Protein AF-A0A0C2F1U6-F1 (afdb_monomer_lite)

Radius of gyration: 22.83 Å; chains: 1; bounding box: 70×54×64 Å

Structure (mmCIF, N/CA/C/O backbone):
data_AF-A0A0C2F1U6-F1
#
_entry.id   AF-A0A0C2F1U6-F1
#
loop_
_atom_site.group_PDB
_atom_site.id
_atom_site.type_symbol
_atom_site.label_atom_id
_atom_site.label_alt_id
_atom_site.label_comp_id
_atom_site.label_asym_id
_atom_site.label_entity_id
_atom_site.label_seq_id
_atom_site.pdbx_PDB_ins_code
_atom_site.Cartn_x
_atom_site.Cartn_y
_atom_site.Cartn_z
_atom_site.occupancy
_atom_site.B_iso_or_equiv
_atom_site.auth_seq_id
_atom_site.auth_comp_id
_atom_site.auth_asym_id
_atom_site.auth_atom_id
_atom_site.pdbx_PDB_model_num
ATOM 1 N N . MET A 1 1 ? -47.630 37.486 29.895 1.00 48.75 1 MET A N 1
ATOM 2 C CA . MET A 1 1 ? -46.832 36.506 30.667 1.00 48.75 1 MET A CA 1
ATOM 3 C C . MET A 1 1 ? -46.155 35.551 29.695 1.00 48.75 1 MET A C 1
ATOM 5 O O . MET A 1 1 ? -46.768 35.226 28.690 1.00 48.75 1 MET A O 1
ATOM 9 N N . ALA A 1 2 ? -44.932 35.132 30.038 1.00 50.00 2 ALA A N 1
ATOM 10 C CA . ALA A 1 2 ? -44.036 34.197 29.340 1.00 50.00 2 ALA A CA 1
ATOM 11 C C . ALA A 1 2 ? -43.189 34.755 28.171 1.00 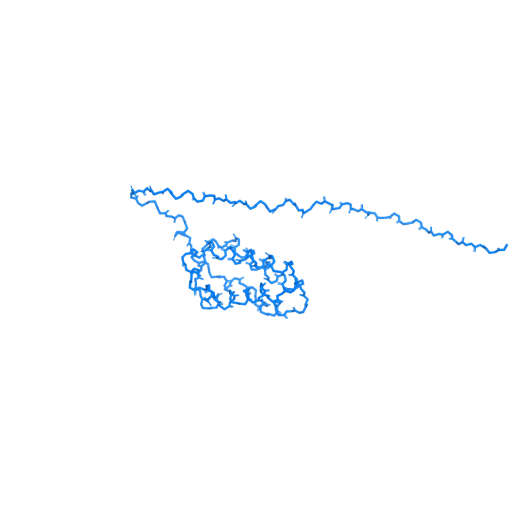50.00 2 ALA A C 1
ATOM 13 O O . ALA A 1 2 ? -43.452 34.549 26.992 1.00 50.00 2 ALA A O 1
ATOM 14 N N . THR A 1 3 ? -42.111 35.428 28.574 1.00 53.78 3 THR A N 1
ATOM 15 C CA . THR A 1 3 ? -40.861 35.717 27.858 1.00 53.78 3 THR A CA 1
ATOM 16 C C . THR A 1 3 ? -40.215 34.445 27.281 1.00 53.78 3 THR A C 1
ATOM 18 O O . THR A 1 3 ? -40.117 33.441 27.986 1.00 53.78 3 THR A O 1
ATOM 21 N N . ARG A 1 4 ? -39.690 34.493 26.046 1.00 51.38 4 ARG A N 1
ATOM 22 C CA . ARG A 1 4 ? -38.762 33.483 25.494 1.00 51.38 4 ARG A CA 1
ATOM 23 C C . ARG A 1 4 ? -37.480 34.182 25.001 1.00 51.38 4 ARG A C 1
ATOM 25 O O . ARG A 1 4 ? -37.595 35.246 24.400 1.00 51.38 4 ARG A O 1
ATOM 32 N N . PRO A 1 5 ? -36.278 33.650 25.299 1.00 56.12 5 PRO A N 1
ATOM 33 C CA . PRO A 1 5 ? -35.049 34.437 25.353 1.00 56.12 5 PRO A CA 1
ATOM 34 C C . PRO A 1 5 ? -34.322 34.557 24.007 1.00 56.12 5 PRO A C 1
ATOM 36 O O . PRO A 1 5 ? -34.365 33.655 23.169 1.00 56.12 5 PRO A O 1
ATOM 39 N N . GLN A 1 6 ? -33.602 35.673 23.869 1.00 53.59 6 GLN A N 1
ATOM 40 C CA . GLN A 1 6 ? -32.628 35.982 22.823 1.00 53.59 6 GLN A CA 1
ATOM 41 C C . GLN A 1 6 ? -31.527 34.906 22.802 1.00 53.59 6 GLN A C 1
ATOM 43 O O . GLN A 1 6 ? -30.802 34.747 23.786 1.00 53.59 6 GLN A O 1
ATOM 48 N N . ARG A 1 7 ? -31.386 34.156 21.701 1.00 48.75 7 ARG A N 1
ATOM 49 C CA . ARG A 1 7 ? -30.180 33.351 21.454 1.00 48.75 7 ARG A CA 1
ATOM 50 C C . ARG A 1 7 ? -29.175 34.195 20.682 1.00 48.75 7 ARG A C 1
ATOM 52 O O . ARG A 1 7 ? -29.508 34.791 19.664 1.00 48.75 7 ARG A O 1
ATOM 59 N N . ALA A 1 8 ? -27.981 34.257 21.256 1.00 50.12 8 ALA A N 1
ATOM 60 C CA . ALA A 1 8 ? -26.834 35.022 20.818 1.00 50.12 8 ALA A CA 1
ATOM 61 C C . ALA A 1 8 ? -26.365 34.642 19.410 1.00 50.12 8 ALA A C 1
ATOM 63 O O . ALA A 1 8 ? -26.374 33.474 19.024 1.00 50.12 8 ALA A O 1
ATOM 64 N N . ASN A 1 9 ? -25.912 35.672 18.705 1.00 47.72 9 ASN A N 1
ATOM 65 C CA . ASN A 1 9 ? -25.086 35.593 17.518 1.00 47.72 9 ASN A CA 1
ATOM 66 C C . ASN A 1 9 ? -23.708 35.016 17.887 1.00 47.72 9 ASN A C 1
ATOM 68 O O . ASN A 1 9 ? -23.039 35.551 18.772 1.00 47.72 9 ASN A O 1
ATOM 72 N N . CYS A 1 10 ? -23.280 33.962 17.199 1.00 51.41 10 CYS A N 1
ATOM 73 C CA . CYS A 1 10 ? -21.867 33.650 17.028 1.00 51.41 10 CYS A CA 1
ATOM 74 C C . CYS A 1 10 ? -21.612 33.389 15.542 1.00 51.41 10 CYS A C 1
ATOM 76 O O . CYS A 1 10 ? -21.731 32.272 15.045 1.00 51.41 10 CYS A O 1
ATOM 78 N N . ASP A 1 11 ? -21.271 34.471 14.844 1.00 48.38 11 ASP A N 1
ATOM 79 C CA . ASP A 1 11 ? -20.401 34.427 13.680 1.00 48.38 11 ASP A CA 1
ATOM 80 C C . ASP A 1 11 ? -19.180 33.559 14.001 1.00 48.38 11 ASP A C 1
ATOM 82 O O . ASP A 1 11 ? -18.437 33.851 14.938 1.00 48.38 11 ASP A O 1
ATOM 86 N N . ASN A 1 12 ? -18.983 32.489 13.232 1.00 44.91 12 ASN A N 1
ATOM 87 C CA . ASN A 1 12 ? -17.650 32.056 12.836 1.00 44.91 12 ASN A CA 1
ATOM 88 C C . ASN A 1 12 ? -17.727 31.072 11.661 1.00 44.91 12 ASN A C 1
ATOM 90 O O . ASN A 1 12 ? -18.167 29.935 11.798 1.00 44.91 12 ASN A O 1
ATOM 94 N N . ALA A 1 13 ? -17.249 31.564 10.517 1.00 43.50 13 ALA A N 1
ATOM 95 C CA . ALA A 1 13 ? -16.555 30.828 9.466 1.00 43.50 13 ALA A CA 1
ATOM 96 C C . ALA A 1 13 ? -17.184 29.499 9.005 1.00 43.50 13 ALA A C 1
ATOM 98 O O . ALA A 1 13 ? -16.640 28.419 9.233 1.00 43.50 13 ALA A O 1
ATOM 99 N N . ALA A 1 14 ? -18.258 29.591 8.216 1.00 40.78 14 ALA A N 1
ATOM 100 C CA . ALA A 1 14 ? -18.496 28.602 7.168 1.00 40.78 14 ALA A CA 1
ATOM 101 C C . ALA A 1 14 ? -17.452 28.836 6.063 1.00 40.78 14 ALA A C 1
ATOM 103 O O . ALA A 1 14 ? -17.688 29.559 5.098 1.00 40.78 14 ALA A O 1
ATOM 104 N N . GLY A 1 15 ? -16.252 28.295 6.276 1.00 35.72 15 GLY A N 1
ATOM 105 C CA . GLY A 1 15 ? -15.257 28.144 5.228 1.00 35.72 15 GLY A CA 1
ATOM 106 C C . GLY A 1 15 ? -15.790 27.148 4.213 1.00 35.72 15 GLY A C 1
ATOM 107 O O . GLY A 1 15 ? -15.803 25.944 4.462 1.00 35.72 15 GLY A O 1
ATOM 108 N N . ASP A 1 16 ? -16.265 27.684 3.096 1.00 42.88 16 ASP A N 1
ATOM 109 C CA . ASP A 1 16 ? -16.391 26.972 1.839 1.00 42.88 16 ASP A CA 1
ATOM 110 C C . ASP A 1 16 ? -15.042 26.298 1.539 1.00 42.88 16 ASP A C 1
ATOM 112 O O . ASP A 1 16 ? -14.010 26.950 1.380 1.00 42.88 16 ASP A O 1
ATOM 116 N N . SER A 1 17 ? -15.022 24.972 1.579 1.00 46.69 17 SER A N 1
ATOM 117 C CA . SER A 1 17 ? -13.918 24.188 1.035 1.00 46.69 17 SER A CA 1
ATOM 118 C C . SER A 1 17 ? -14.515 23.142 0.113 1.00 46.69 17 SER A C 1
ATOM 120 O O . SER A 1 17 ? -14.385 21.932 0.295 1.00 46.69 17 SER A O 1
ATOM 122 N N . ALA A 1 18 ? -15.240 23.649 -0.879 1.00 44.78 18 ALA A N 1
ATOM 123 C CA . ALA A 1 18 ? -15.558 22.927 -2.088 1.00 44.78 18 ALA A CA 1
ATOM 124 C C . ALA A 1 18 ? -14.364 23.010 -3.050 1.00 44.78 18 ALA A C 1
ATOM 126 O O . ALA A 1 18 ? -14.494 23.578 -4.118 1.00 44.78 18 ALA A O 1
ATOM 127 N N . ASP A 1 19 ? -13.193 22.469 -2.696 1.00 46.59 19 ASP A N 1
ATOM 128 C CA . ASP A 1 19 ? -12.102 22.337 -3.676 1.00 46.59 19 ASP A CA 1
ATOM 129 C C . ASP A 1 19 ? -11.021 21.351 -3.218 1.00 46.59 19 ASP A C 1
ATOM 131 O O . ASP A 1 19 ? -9.959 21.718 -2.723 1.00 46.59 19 ASP A O 1
ATOM 135 N N . ALA A 1 20 ? -11.296 20.052 -3.363 1.00 48.00 20 ALA A N 1
ATOM 136 C CA . ALA A 1 20 ? -10.246 19.030 -3.353 1.00 48.00 20 ALA A CA 1
ATOM 137 C C . ALA A 1 20 ? -10.677 17.735 -4.062 1.00 48.00 20 ALA A C 1
ATOM 139 O O . ALA A 1 20 ? -10.447 16.633 -3.570 1.00 48.00 20 ALA A O 1
ATOM 140 N N . ILE A 1 21 ? -11.304 17.838 -5.237 1.00 52.03 21 ILE A N 1
ATOM 141 C CA . ILE A 1 21 ? -11.392 16.704 -6.176 1.00 52.03 21 ILE A CA 1
ATOM 142 C C . ILE A 1 21 ? -10.953 17.186 -7.559 1.00 52.03 21 ILE A C 1
ATOM 144 O O . ILE A 1 21 ? -11.673 17.095 -8.544 1.00 52.03 21 ILE A O 1
ATOM 148 N N . SER A 1 22 ? -9.750 17.747 -7.636 1.00 53.72 22 SER A N 1
ATOM 149 C CA . SER A 1 22 ? -9.111 18.061 -8.914 1.00 53.72 22 SER A CA 1
ATOM 150 C C . SER A 1 22 ? -7.611 17.834 -8.813 1.00 53.72 22 SER A C 1
ATOM 152 O O . SER A 1 22 ? -6.806 18.756 -8.865 1.00 53.72 22 SER A O 1
ATOM 154 N N . GLN A 1 23 ? -7.231 16.579 -8.570 1.00 45.03 23 GLN A N 1
ATOM 155 C CA . GLN A 1 23 ? -5.847 16.124 -8.721 1.00 45.03 23 GLN A CA 1
ATOM 156 C C . GLN A 1 23 ? -5.757 14.593 -8.842 1.00 45.03 23 GLN A C 1
ATOM 158 O O . GLN A 1 23 ? -4.876 13.949 -8.294 1.00 45.03 23 GLN A O 1
ATOM 163 N N . PHE A 1 24 ? -6.672 13.979 -9.595 1.00 48.28 24 PHE A N 1
ATOM 164 C CA . PHE A 1 24 ? -6.437 12.639 -10.143 1.00 48.28 24 PHE A CA 1
ATOM 165 C C . PHE A 1 24 ? -6.424 12.723 -11.661 1.00 48.28 24 PHE A C 1
ATOM 167 O O . PHE A 1 24 ? -7.253 12.153 -12.363 1.00 48.28 24 PHE A O 1
ATOM 174 N N . ALA A 1 25 ? -5.434 13.461 -12.164 1.00 47.12 25 ALA A N 1
ATOM 175 C CA . ALA A 1 25 ? -4.958 13.264 -13.517 1.00 47.12 25 ALA A CA 1
ATOM 176 C C . ALA A 1 25 ? -4.314 11.873 -13.567 1.00 47.12 25 ALA A C 1
ATOM 178 O O . ALA A 1 25 ? -3.137 11.699 -13.254 1.00 47.12 25 ALA A O 1
ATOM 179 N N . PHE A 1 26 ? -5.104 10.862 -13.933 1.00 41.38 26 PHE A N 1
ATOM 180 C CA . PHE A 1 26 ? -4.567 9.616 -14.458 1.00 41.38 26 PHE A CA 1
ATOM 181 C C . PHE A 1 26 ? -3.832 9.977 -15.749 1.00 41.38 26 PHE A C 1
ATOM 183 O O . PHE A 1 26 ? -4.422 10.062 -16.827 1.00 41.38 26 PHE A O 1
ATOM 190 N N . LYS A 1 27 ? -2.539 10.287 -15.624 1.00 39.81 27 LYS A N 1
ATOM 191 C CA . LYS A 1 27 ? -1.633 10.402 -16.758 1.00 39.81 27 LYS A CA 1
ATOM 192 C C . LYS A 1 27 ? -1.452 8.981 -17.290 1.00 39.81 27 LYS A C 1
ATOM 194 O O . LYS A 1 27 ? -0.537 8.266 -16.895 1.00 39.81 27 LYS A O 1
ATOM 199 N N . ALA A 1 28 ? -2.392 8.558 -18.130 1.00 43.75 28 ALA A N 1
ATOM 200 C CA . ALA A 1 28 ? -2.229 7.418 -19.010 1.00 43.75 28 ALA A CA 1
ATOM 201 C C . ALA A 1 28 ? -1.147 7.801 -20.018 1.00 43.75 28 ALA A C 1
ATOM 203 O O . ALA A 1 28 ? -1.437 8.348 -21.082 1.00 43.75 28 ALA A O 1
ATOM 204 N N . GLU A 1 29 ? 0.115 7.612 -19.655 1.00 44.12 29 GLU A N 1
ATOM 205 C CA . GLU A 1 29 ? 1.166 7.644 -20.653 1.00 44.12 29 GLU A CA 1
ATOM 206 C C . GLU A 1 29 ? 1.008 6.374 -21.485 1.00 44.12 29 GLU A C 1
ATOM 208 O O . GLU A 1 29 ? 1.281 5.258 -21.045 1.00 44.12 29 GLU A O 1
ATOM 213 N N . SER A 1 30 ? 0.431 6.562 -22.668 1.00 41.38 30 SER A N 1
ATOM 214 C CA . SER A 1 30 ? 0.421 5.590 -23.747 1.00 41.38 30 SER A CA 1
ATOM 215 C C . SER A 1 30 ? 1.866 5.181 -24.017 1.00 41.38 30 SER A C 1
ATOM 217 O O . SER A 1 30 ? 2.600 5.920 -24.670 1.00 41.38 30 SER A O 1
ATOM 219 N N . VAL A 1 31 ? 2.262 4.003 -23.531 1.00 43.50 31 VAL A N 1
ATOM 220 C CA . VAL A 1 31 ? 3.495 3.334 -23.949 1.00 43.50 31 VAL A CA 1
ATOM 221 C C . VAL A 1 31 ? 3.362 3.056 -25.441 1.00 43.50 31 VAL A C 1
ATOM 223 O O . VAL A 1 31 ? 2.706 2.108 -25.872 1.00 43.50 31 VAL A O 1
ATOM 226 N N . THR A 1 32 ? 3.958 3.930 -26.246 1.00 35.88 32 THR A N 1
ATOM 227 C CA . THR A 1 32 ? 4.229 3.645 -27.644 1.00 35.88 32 THR A CA 1
ATOM 228 C C . THR A 1 32 ? 5.335 2.598 -27.650 1.00 35.88 32 THR A C 1
ATOM 230 O O . THR A 1 32 ? 6.498 2.873 -27.366 1.00 35.88 32 THR A O 1
ATOM 233 N N . ALA A 1 33 ? 4.956 1.349 -27.916 1.00 48.72 33 ALA A N 1
ATOM 234 C CA . ALA A 1 33 ? 5.902 0.290 -28.222 1.00 48.72 33 ALA A CA 1
ATOM 235 C C . ALA A 1 33 ? 6.582 0.625 -29.561 1.00 48.72 33 ALA A C 1
ATOM 237 O O . ALA A 1 33 ? 6.152 0.185 -30.624 1.00 48.72 33 ALA A O 1
ATOM 238 N N . SER A 1 34 ? 7.611 1.470 -29.506 1.00 39.66 34 SER A N 1
ATOM 239 C CA . SER A 1 34 ? 8.504 1.743 -30.625 1.00 39.66 34 SER A CA 1
ATOM 240 C C . SER A 1 34 ? 9.638 0.727 -30.575 1.00 39.66 34 SER A C 1
ATOM 242 O O . SER A 1 34 ? 10.573 0.845 -29.786 1.00 39.66 34 SER A O 1
ATOM 244 N N . VAL A 1 35 ? 9.520 -0.316 -31.394 1.00 48.09 35 VAL A N 1
ATOM 245 C CA . VAL A 1 35 ? 10.616 -1.242 -31.684 1.00 48.09 35 VAL A CA 1
ATOM 246 C C . VAL A 1 35 ? 11.655 -0.479 -32.504 1.00 48.09 35 VAL A C 1
ATOM 248 O O . VAL A 1 35 ? 11.399 -0.149 -33.659 1.00 48.09 35 VAL A O 1
ATOM 251 N N . SER A 1 36 ? 12.824 -0.207 -31.921 1.00 33.69 36 SER A N 1
ATOM 252 C CA . SER A 1 36 ? 13.993 0.278 -32.659 1.00 33.69 36 SER A CA 1
ATOM 253 C C . SER A 1 36 ? 15.211 -0.567 -32.300 1.00 33.69 36 SER A C 1
ATOM 255 O O . SER A 1 36 ? 15.567 -0.723 -31.135 1.00 33.69 36 SER A O 1
ATOM 257 N N . SER A 1 37 ? 15.806 -1.175 -33.322 1.00 47.88 37 SER A N 1
ATOM 258 C CA . SER A 1 37 ? 17.013 -1.991 -33.240 1.00 47.88 37 SER A CA 1
ATOM 259 C C . SER A 1 37 ? 18.235 -1.122 -33.573 1.00 47.88 37 SER A C 1
ATOM 261 O O . SER A 1 37 ? 18.366 -0.667 -34.706 1.00 47.88 37 SER A O 1
ATOM 263 N N . GLY A 1 38 ? 19.128 -0.901 -32.600 1.00 38.19 38 GLY A N 1
ATOM 264 C CA . GLY A 1 38 ? 20.381 -0.130 -32.716 1.00 38.19 38 GLY A CA 1
ATOM 265 C C . GLY A 1 38 ? 21.123 -0.051 -31.365 1.00 38.19 38 GLY A C 1
ATOM 266 O O . GLY A 1 38 ? 20.506 -0.337 -30.345 1.00 38.19 38 GLY A O 1
ATOM 267 N N . PRO A 1 39 ? 22.442 0.223 -31.314 1.00 46.09 39 PRO A N 1
ATOM 268 C CA . PRO A 1 39 ? 23.311 -0.221 -30.221 1.00 46.09 39 PRO A CA 1
ATOM 269 C C . PRO A 1 39 ? 23.148 0.604 -28.930 1.00 46.09 39 PRO A C 1
ATOM 271 O O . PRO A 1 39 ? 23.551 1.758 -28.872 1.00 46.09 39 PRO A O 1
ATOM 274 N N . GLN A 1 40 ? 22.653 -0.064 -27.881 1.00 55.38 40 GLN A N 1
ATOM 275 C CA . GLN A 1 40 ? 22.663 0.338 -26.464 1.00 55.38 40 GLN A CA 1
ATOM 276 C C . GLN A 1 40 ? 21.908 1.637 -26.115 1.00 55.38 40 GLN A C 1
ATOM 278 O O . GLN A 1 40 ? 22.455 2.517 -25.451 1.00 55.38 40 GLN A O 1
ATOM 283 N N . ASP A 1 41 ? 20.620 1.717 -26.455 1.00 56.22 41 ASP A N 1
ATOM 284 C CA . ASP A 1 41 ? 19.680 2.541 -25.683 1.00 56.22 41 ASP A CA 1
ATOM 285 C C . ASP A 1 41 ? 19.469 1.873 -24.315 1.00 56.22 41 ASP A C 1
ATOM 287 O O . ASP A 1 41 ? 18.598 1.021 -24.131 1.00 56.22 41 ASP A O 1
ATOM 291 N N . ILE A 1 42 ? 20.345 2.186 -23.360 1.00 58.31 42 ILE A N 1
ATOM 292 C CA . ILE A 1 42 ? 20.238 1.678 -21.993 1.00 58.31 42 ILE A CA 1
ATOM 293 C C . ILE A 1 42 ? 18.964 2.271 -21.381 1.00 58.31 42 ILE A C 1
ATOM 295 O O . ILE A 1 42 ? 18.890 3.479 -21.158 1.00 58.31 42 ILE A O 1
ATOM 299 N N . ASP A 1 43 ? 17.964 1.427 -21.108 1.00 71.12 43 ASP A N 1
ATOM 300 C CA . ASP A 1 43 ? 16.719 1.836 -20.452 1.00 71.12 43 ASP A CA 1
ATOM 301 C C . ASP A 1 43 ? 17.053 2.512 -19.108 1.00 71.12 43 ASP A C 1
ATOM 303 O O . ASP A 1 43 ? 17.611 1.842 -18.226 1.00 71.12 43 ASP A O 1
ATOM 307 N N . PRO A 1 44 ? 16.699 3.800 -18.914 1.00 69.19 44 PRO A N 1
ATOM 308 C CA . PRO A 1 44 ? 16.939 4.522 -17.669 1.00 69.19 44 PRO A CA 1
ATOM 309 C C . PRO A 1 44 ? 16.447 3.767 -16.432 1.00 69.19 44 PRO A C 1
ATOM 311 O O . PRO A 1 44 ? 17.067 3.860 -15.381 1.00 69.19 44 PRO A O 1
ATOM 314 N N . TRP A 1 45 ? 15.390 2.956 -16.545 1.00 69.06 45 TRP A N 1
ATOM 315 C CA . TRP A 1 45 ? 14.887 2.139 -15.439 1.00 69.06 45 TRP A CA 1
ATOM 316 C C . TRP A 1 45 ? 15.877 1.057 -14.983 1.00 69.06 45 TRP A C 1
ATOM 318 O O . TRP A 1 45 ? 15.972 0.770 -13.791 1.00 69.06 45 TRP A O 1
ATOM 328 N N . THR A 1 46 ? 16.651 0.477 -15.905 1.00 67.75 46 THR A N 1
ATOM 329 C CA . THR A 1 46 ? 17.646 -0.565 -15.585 1.00 67.75 46 THR A CA 1
ATOM 330 C C . THR A 1 46 ? 18.875 -0.014 -14.863 1.00 67.75 46 THR A C 1
ATOM 332 O O . THR A 1 46 ? 19.544 -0.769 -14.154 1.00 67.75 46 THR A O 1
ATOM 335 N N . LEU A 1 47 ? 19.125 1.294 -15.000 1.00 70.25 47 LEU A N 1
ATOM 336 C CA . LEU A 1 47 ? 20.205 2.027 -14.335 1.00 70.25 47 LEU A CA 1
ATOM 337 C C . LEU A 1 47 ? 19.861 2.457 -12.906 1.00 70.25 47 LEU A C 1
ATOM 339 O O . LEU A 1 47 ? 20.763 2.826 -12.161 1.00 70.25 47 LEU A O 1
ATOM 343 N N . LEU A 1 48 ? 18.581 2.441 -12.519 1.00 72.31 48 LEU A N 1
ATOM 344 C CA . LEU A 1 48 ? 18.189 2.774 -11.153 1.00 72.31 48 LEU A CA 1
ATOM 345 C C . LEU A 1 48 ? 18.441 1.593 -10.224 1.00 72.31 48 LEU A C 1
ATOM 347 O O . LEU A 1 48 ? 18.149 0.450 -10.573 1.00 72.31 48 LEU A O 1
ATOM 351 N N . ASP A 1 49 ? 18.922 1.871 -9.017 1.00 72.62 49 ASP A N 1
ATOM 352 C CA . ASP A 1 49 ? 19.135 0.826 -8.025 1.00 72.62 49 ASP A CA 1
ATOM 353 C C . ASP A 1 49 ? 17.797 0.269 -7.512 1.00 72.62 49 ASP A C 1
ATOM 355 O O . ASP A 1 49 ? 16.885 1.043 -7.181 1.00 72.62 49 ASP A O 1
ATOM 359 N N . PRO A 1 50 ? 17.650 -1.069 -7.432 1.00 76.19 50 PRO A N 1
ATOM 360 C CA . PRO A 1 50 ? 16.48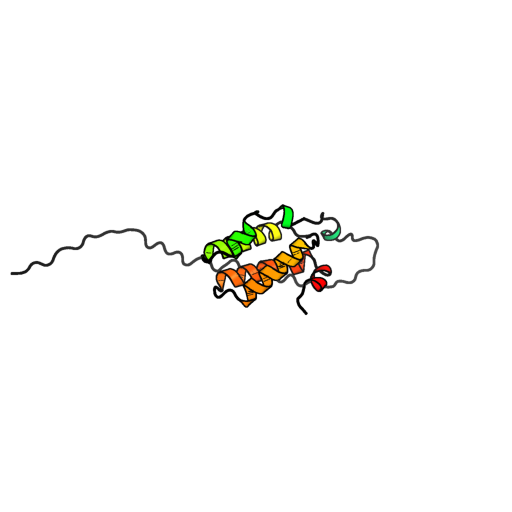2 -1.692 -6.830 1.00 76.19 50 PRO A CA 1
ATOM 361 C C . PRO A 1 50 ? 16.297 -1.189 -5.399 1.00 76.19 50 PRO A C 1
ATOM 363 O O . PRO A 1 50 ? 17.140 -1.406 -4.530 1.00 76.19 50 PRO A O 1
ATOM 366 N N . THR A 1 51 ? 15.181 -0.513 -5.141 1.00 79.19 51 THR A N 1
ATOM 367 C CA . THR A 1 51 ? 14.856 -0.054 -3.796 1.00 79.19 51 THR A CA 1
ATOM 368 C C . THR A 1 51 ? 14.230 -1.190 -3.004 1.00 79.19 51 THR A C 1
ATOM 370 O O . THR A 1 51 ? 13.205 -1.745 -3.410 1.00 79.19 51 THR A O 1
ATOM 373 N N . ASP A 1 52 ? 14.813 -1.488 -1.844 1.00 81.50 52 ASP A N 1
ATOM 374 C CA . ASP A 1 52 ? 14.132 -2.276 -0.827 1.00 81.50 52 ASP A CA 1
ATOM 375 C C . ASP A 1 52 ? 13.070 -1.417 -0.128 1.00 81.50 52 ASP A C 1
ATOM 377 O O . ASP A 1 52 ? 13.354 -0.421 0.543 1.00 81.50 52 ASP A O 1
ATOM 381 N N . VAL A 1 53 ? 11.820 -1.802 -0.344 1.00 82.62 53 VAL A N 1
ATOM 382 C CA . VAL A 1 53 ? 10.630 -1.127 0.177 1.00 82.62 53 VAL A CA 1
ATOM 383 C C . VAL A 1 53 ? 10.405 -1.494 1.631 1.00 82.62 53 VAL A C 1
ATOM 385 O O . VAL A 1 53 ? 9.955 -0.652 2.404 1.00 82.62 53 VAL A O 1
ATOM 388 N N . ILE A 1 54 ? 10.734 -2.731 2.003 1.00 81.56 54 ILE A N 1
ATOM 389 C CA . ILE A 1 54 ? 10.517 -3.241 3.352 1.00 81.56 54 ILE A CA 1
ATOM 390 C C . ILE A 1 54 ? 11.447 -2.520 4.325 1.00 81.56 54 ILE A C 1
ATOM 392 O O . ILE A 1 54 ? 10.982 -2.008 5.340 1.00 81.56 54 ILE A O 1
ATOM 396 N N . GLY A 1 55 ? 12.719 -2.332 3.960 1.00 80.12 55 GLY A N 1
ATOM 397 C CA . GLY A 1 55 ? 13.664 -1.542 4.752 1.00 80.12 55 GLY A CA 1
ATOM 398 C C . GLY A 1 55 ? 13.293 -0.061 4.924 1.00 80.12 55 GLY A C 1
ATOM 399 O O . GLY A 1 55 ? 13.731 0.568 5.887 1.00 80.12 55 GLY A O 1
ATOM 400 N N . LYS A 1 56 ? 12.478 0.510 4.025 1.00 82.25 56 LYS A N 1
ATOM 401 C CA . LYS A 1 56 ? 11.978 1.898 4.115 1.00 82.25 56 LYS A CA 1
ATOM 402 C C . LYS A 1 56 ? 10.612 2.007 4.798 1.00 82.25 56 LYS A C 1
ATOM 404 O O . LYS A 1 56 ? 10.168 3.118 5.087 1.00 82.25 56 LYS A O 1
ATOM 409 N N . MET A 1 57 ? 9.937 0.883 5.027 1.00 81.62 57 MET A N 1
ATOM 410 C CA . MET A 1 57 ? 8.606 0.847 5.614 1.00 81.62 57 MET A CA 1
ATOM 411 C C . MET A 1 57 ? 8.653 1.166 7.109 1.00 81.62 57 MET A C 1
ATOM 413 O O . MET A 1 57 ? 9.618 0.880 7.820 1.00 81.62 57 MET A O 1
ATOM 417 N N . ARG A 1 58 ? 7.566 1.754 7.605 1.00 77.94 58 ARG A N 1
ATOM 418 C CA . ARG A 1 58 ? 7.368 1.956 9.036 1.00 77.94 58 ARG A CA 1
ATOM 419 C C . ARG A 1 58 ? 7.150 0.601 9.724 1.00 77.94 58 ARG A C 1
ATOM 421 O O . ARG A 1 58 ? 6.404 -0.238 9.229 1.00 77.94 58 ARG A O 1
ATOM 428 N N . LYS A 1 59 ? 7.792 0.393 10.876 1.00 82.81 59 LYS A N 1
ATOM 429 C CA . LYS A 1 59 ? 7.745 -0.880 11.630 1.00 82.81 59 LYS A CA 1
ATOM 430 C C . LYS A 1 59 ? 6.366 -1.218 12.205 1.00 82.81 59 LYS A C 1
ATOM 432 O O . LYS A 1 59 ? 6.124 -2.358 12.566 1.00 82.81 59 LYS A O 1
ATOM 437 N N . ASP A 1 60 ? 5.496 -0.225 12.313 1.00 85.75 60 ASP A N 1
ATOM 438 C CA . ASP A 1 60 ? 4.123 -0.333 12.811 1.00 85.75 60 ASP A CA 1
ATOM 439 C C . ASP A 1 60 ? 3.113 -0.666 11.695 1.00 85.75 60 ASP A C 1
ATOM 441 O O . ASP A 1 60 ? 1.911 -0.684 11.947 1.00 85.75 60 ASP A O 1
ATOM 445 N N . PHE A 1 61 ? 3.564 -0.914 10.458 1.00 88.81 61 PHE A N 1
ATOM 446 C CA . PHE A 1 61 ? 2.672 -1.144 9.321 1.00 88.81 61 PHE A CA 1
ATOM 447 C C . PHE A 1 61 ? 1.675 -2.280 9.582 1.00 88.81 61 PHE A C 1
ATOM 449 O O . PHE A 1 61 ? 0.473 -2.094 9.384 1.00 88.81 61 PHE A O 1
ATOM 456 N N . ASP A 1 62 ? 2.158 -3.424 10.075 1.00 87.38 62 ASP A N 1
ATOM 457 C CA . ASP A 1 62 ? 1.322 -4.591 10.372 1.00 87.38 62 ASP A CA 1
ATOM 458 C C . ASP A 1 62 ? 0.316 -4.325 11.505 1.00 87.38 62 ASP A C 1
ATOM 460 O O . ASP A 1 62 ? -0.797 -4.854 11.498 1.00 87.38 62 ASP A O 1
ATOM 464 N N . GLU A 1 63 ? 0.665 -3.461 12.459 1.00 91.44 63 GLU A N 1
ATOM 465 C CA . GLU A 1 63 ? -0.233 -3.060 13.545 1.00 91.44 63 GLU A CA 1
ATOM 466 C C . GLU A 1 63 ? -1.312 -2.093 13.041 1.00 91.44 63 GLU A C 1
ATOM 468 O O . GLU A 1 63 ? -2.504 -2.274 13.307 1.00 91.44 63 GLU A O 1
ATOM 473 N N . LEU A 1 64 ? -0.909 -1.085 12.264 1.00 90.94 64 LEU A N 1
ATOM 474 C CA . LEU A 1 64 ? -1.808 -0.063 11.739 1.00 90.94 64 LEU A CA 1
ATOM 475 C C . LEU A 1 64 ? -2.790 -0.637 10.716 1.00 90.94 64 LEU A C 1
ATOM 477 O O . LEU A 1 64 ? -3.969 -0.279 10.746 1.00 90.94 64 LEU A O 1
ATOM 481 N N . ILE A 1 65 ? -2.353 -1.559 9.850 1.00 90.94 65 ILE A N 1
ATOM 482 C CA . ILE A 1 65 ? -3.232 -2.208 8.866 1.00 90.94 65 ILE A CA 1
ATOM 483 C C . ILE A 1 65 ? -4.256 -3.140 9.533 1.00 90.94 65 ILE A C 1
ATOM 485 O O . ILE A 1 65 ? -5.363 -3.308 9.020 1.00 90.94 65 ILE A O 1
ATOM 489 N N . ALA A 1 66 ? -3.929 -3.693 10.705 1.00 89.56 66 ALA A N 1
ATOM 490 C CA . ALA A 1 66 ? -4.834 -4.502 11.520 1.00 89.56 66 ALA A CA 1
ATOM 491 C C . ALA A 1 66 ? -5.754 -3.662 12.429 1.00 89.56 66 ALA A C 1
ATOM 493 O O . ALA A 1 66 ? -6.651 -4.209 13.080 1.00 89.56 66 ALA A O 1
ATOM 494 N N . SER A 1 67 ? -5.573 -2.338 12.480 1.00 91.75 67 SER A N 1
ATOM 495 C CA . SER A 1 67 ? -6.354 -1.475 13.362 1.00 91.75 67 SER A CA 1
ATOM 496 C C . SER A 1 67 ? -7.843 -1.462 13.009 1.00 91.75 67 SER A C 1
ATOM 498 O O . SER A 1 67 ? -8.272 -1.461 11.850 1.00 91.75 67 SER A O 1
ATOM 500 N N . LYS A 1 68 ? -8.676 -1.361 14.048 1.00 91.25 68 LYS A N 1
ATOM 501 C CA . LYS A 1 68 ? -10.123 -1.161 13.906 1.00 91.25 68 LYS A CA 1
ATOM 502 C C . LYS A 1 68 ? -10.467 0.248 13.409 1.00 91.25 68 LYS A C 1
ATOM 504 O O . LYS A 1 68 ? -11.545 0.450 12.847 1.00 91.25 68 LYS A O 1
ATOM 509 N N . LYS A 1 69 ? -9.571 1.222 13.591 1.00 92.81 69 LYS A N 1
ATOM 510 C CA . LYS A 1 69 ? -9.751 2.587 13.092 1.00 92.81 69 LYS A CA 1
ATOM 511 C C . LYS A 1 69 ? -9.307 2.644 11.635 1.00 92.81 69 LYS A C 1
ATOM 513 O O . LYS A 1 69 ? -8.125 2.561 11.326 1.00 92.81 69 LYS A O 1
ATOM 518 N N . TRP A 1 70 ? -10.261 2.843 10.731 1.00 93.69 70 TRP A N 1
ATOM 519 C CA . TRP A 1 70 ? -9.986 2.912 9.291 1.00 93.69 70 TRP A CA 1
ATOM 520 C C . TRP A 1 70 ? -8.971 4.007 8.915 1.00 93.69 70 TRP A C 1
ATOM 522 O O . TRP A 1 70 ? -8.283 3.873 7.909 1.00 93.69 70 TRP A O 1
ATOM 532 N N . GLN A 1 71 ? -8.864 5.075 9.714 1.00 94.12 71 GLN A N 1
ATOM 533 C CA . GLN A 1 71 ? -7.887 6.146 9.496 1.00 94.12 71 GLN A CA 1
ATOM 534 C C . GLN A 1 71 ? -6.449 5.652 9.689 1.00 94.12 71 GLN A C 1
ATOM 536 O O . GLN A 1 71 ? -5.602 5.977 8.868 1.00 94.12 71 GLN A O 1
ATOM 541 N N . GLU A 1 72 ? -6.199 4.815 10.699 1.00 93.31 72 GLU A N 1
ATOM 542 C CA . GLU A 1 72 ? -4.882 4.203 10.941 1.00 93.31 72 GLU A CA 1
ATOM 543 C C . GLU A 1 72 ? -4.535 3.216 9.812 1.00 93.31 72 GLU A C 1
ATOM 545 O O . GLU A 1 72 ? -3.427 3.251 9.279 1.00 93.31 72 GLU A O 1
ATOM 550 N N . ARG A 1 73 ? -5.517 2.428 9.336 1.00 92.69 73 ARG A N 1
ATOM 551 C CA . ARG A 1 73 ? -5.335 1.567 8.151 1.00 92.69 73 ARG A CA 1
ATOM 552 C C . ARG A 1 73 ? -4.979 2.377 6.906 1.00 92.69 73 ARG A C 1
ATOM 554 O O . ARG A 1 73 ? -4.055 2.026 6.181 1.00 92.69 73 ARG A O 1
ATOM 561 N N . LYS A 1 74 ? -5.693 3.481 6.661 1.00 92.31 74 LYS A N 1
ATOM 562 C CA . LYS A 1 74 ? -5.414 4.382 5.537 1.00 92.31 74 LYS A CA 1
ATOM 563 C C . LYS A 1 74 ? -4.017 4.995 5.650 1.00 92.31 74 LYS A C 1
ATOM 565 O O . LYS A 1 74 ? -3.300 5.010 4.660 1.00 92.31 74 LYS A O 1
ATOM 570 N N . GLU A 1 75 ? -3.617 5.446 6.837 1.00 93.38 75 GLU A N 1
ATOM 571 C CA . GLU A 1 75 ? -2.293 6.028 7.077 1.00 93.38 75 GLU A CA 1
ATOM 572 C C . GLU A 1 75 ? -1.159 5.027 6.807 1.00 93.38 75 GLU A C 1
ATOM 574 O O . GLU A 1 75 ? -0.130 5.398 6.239 1.00 93.38 75 GLU A O 1
ATOM 579 N N . ALA A 1 76 ? -1.348 3.752 7.163 1.00 92.44 76 ALA A N 1
ATOM 580 C CA . ALA A 1 76 ? -0.397 2.686 6.847 1.00 92.44 76 ALA A CA 1
ATOM 581 C C . ALA A 1 76 ? -0.176 2.561 5.332 1.00 92.44 76 ALA A C 1
ATOM 583 O O . ALA A 1 76 ? 0.960 2.561 4.855 1.00 92.44 76 ALA A O 1
ATOM 584 N N . VAL A 1 77 ? -1.273 2.514 4.573 1.00 92.94 77 VAL A N 1
ATOM 585 C CA . VAL A 1 77 ? -1.241 2.350 3.115 1.00 92.94 77 VAL A CA 1
ATOM 586 C C . VAL A 1 77 ? -0.777 3.631 2.404 1.00 92.94 77 VAL A C 1
ATOM 588 O O . VAL A 1 77 ? -0.024 3.542 1.438 1.00 92.94 77 VAL A O 1
ATOM 591 N N . ASP A 1 78 ? -1.143 4.822 2.886 1.00 92.75 78 ASP A N 1
ATOM 592 C CA . ASP A 1 78 ? -0.650 6.106 2.356 1.00 92.75 78 ASP A CA 1
ATOM 593 C C . ASP A 1 78 ? 0.866 6.249 2.556 1.00 92.75 78 ASP A C 1
ATOM 595 O O . ASP A 1 78 ? 1.580 6.697 1.659 1.00 92.75 78 ASP A O 1
ATOM 599 N N . SER A 1 79 ? 1.380 5.820 3.713 1.00 91.44 79 SER A N 1
ATOM 600 C CA . SER A 1 79 ? 2.823 5.829 3.980 1.00 91.44 79 SER A CA 1
ATOM 601 C C . SER A 1 79 ? 3.569 4.918 3.003 1.00 91.44 79 SER A C 1
ATOM 603 O O . SER A 1 79 ? 4.604 5.303 2.459 1.00 91.44 79 SER A O 1
ATOM 605 N N . MET A 1 80 ? 3.008 3.741 2.707 1.00 89.81 80 MET A N 1
ATOM 606 C CA . MET A 1 80 ? 3.529 2.866 1.656 1.00 89.81 80 MET A CA 1
ATOM 607 C C . MET A 1 80 ? 3.465 3.504 0.266 1.00 89.81 80 MET A C 1
ATOM 609 O O . MET A 1 80 ? 4.418 3.380 -0.504 1.00 89.81 80 MET A O 1
ATOM 613 N N . LEU A 1 81 ? 2.363 4.180 -0.067 1.00 90.94 81 LEU A N 1
ATOM 614 C CA . LEU A 1 81 ? 2.203 4.850 -1.356 1.00 90.94 81 LEU A CA 1
ATOM 615 C C . LEU A 1 81 ? 3.288 5.909 -1.566 1.00 90.94 81 LEU A C 1
ATOM 617 O O . LEU A 1 81 ? 3.915 5.927 -2.620 1.00 90.94 81 LEU A O 1
ATOM 621 N N . SER A 1 82 ? 3.574 6.714 -0.543 1.00 91.19 82 SER A N 1
ATOM 622 C CA . SER A 1 82 ? 4.635 7.726 -0.590 1.00 91.19 82 SER A CA 1
ATOM 623 C C . SER A 1 82 ? 6.018 7.109 -0.847 1.00 91.19 82 SER A C 1
ATOM 625 O O . SER A 1 82 ? 6.795 7.607 -1.666 1.00 91.19 82 SER A O 1
ATOM 627 N N . ILE A 1 83 ? 6.325 5.960 -0.232 1.00 88.25 83 ILE A N 1
ATOM 628 C CA . ILE A 1 83 ? 7.571 5.227 -0.514 1.00 88.25 83 ILE A CA 1
ATOM 629 C C . ILE A 1 83 ? 7.599 4.762 -1.978 1.00 88.25 83 ILE A C 1
ATOM 631 O O . ILE A 1 83 ? 8.629 4.896 -2.641 1.00 88.25 83 ILE A O 1
ATOM 635 N N . MET A 1 84 ? 6.476 4.257 -2.498 1.00 86.00 84 MET A N 1
ATOM 636 C CA . MET A 1 84 ? 6.338 3.799 -3.889 1.00 86.00 84 MET A CA 1
ATOM 637 C C . MET A 1 84 ? 6.477 4.908 -4.921 1.00 86.00 84 MET A C 1
ATOM 639 O O . MET A 1 84 ? 7.070 4.686 -5.973 1.00 86.00 84 MET A O 1
ATOM 643 N N . GLU A 1 85 ? 5.993 6.108 -4.628 1.00 87.44 85 GLU A N 1
ATOM 644 C CA . GLU A 1 85 ? 6.132 7.257 -5.525 1.00 87.44 85 GLU A CA 1
ATOM 645 C C . GLU A 1 85 ? 7.591 7.690 -5.700 1.00 87.44 85 GLU A C 1
ATOM 647 O O . GLU A 1 85 ? 7.976 8.127 -6.782 1.00 87.44 85 GLU A O 1
ATOM 652 N N . ASN A 1 86 ? 8.418 7.481 -4.674 1.00 83.06 86 ASN A N 1
ATOM 653 C CA . ASN A 1 86 ? 9.851 7.766 -4.704 1.00 83.06 86 ASN A CA 1
ATOM 654 C C . ASN A 1 86 ? 10.709 6.570 -5.161 1.00 83.06 86 ASN A C 1
ATOM 656 O O . ASN A 1 86 ? 11.930 6.692 -5.254 1.00 83.06 86 ASN A O 1
ATOM 660 N N . SER A 1 87 ? 10.094 5.411 -5.427 1.00 83.12 87 SER A N 1
ATOM 661 C CA . SER A 1 87 ? 10.789 4.143 -5.699 1.00 83.12 87 SER A CA 1
ATOM 662 C C . SER A 1 87 ? 10.357 3.550 -7.049 1.00 83.12 87 SER A C 1
ATOM 664 O O . SER A 1 87 ? 9.580 2.595 -7.091 1.00 83.12 87 SER A O 1
ATOM 666 N N . PRO A 1 88 ? 10.855 4.088 -8.176 1.00 78.69 88 PRO A N 1
ATOM 667 C CA . PRO A 1 88 ? 10.470 3.645 -9.523 1.00 78.69 88 PRO A CA 1
ATOM 668 C C . PRO A 1 88 ? 10.952 2.228 -9.887 1.00 78.69 88 PRO A C 1
ATOM 670 O O . PRO A 1 88 ? 10.382 1.609 -10.787 1.00 78.69 88 PRO A O 1
ATOM 673 N N . ARG A 1 89 ? 11.970 1.696 -9.193 1.00 82.25 89 ARG A N 1
ATOM 674 C CA . ARG A 1 89 ? 12.432 0.305 -9.305 1.00 82.25 89 ARG A CA 1
ATOM 675 C C . ARG A 1 89 ? 12.430 -0.343 -7.925 1.00 82.25 89 ARG A C 1
ATOM 677 O O . ARG A 1 89 ? 13.111 0.134 -7.020 1.00 82.25 89 ARG A O 1
ATOM 684 N N . VAL A 1 90 ? 11.678 -1.428 -7.774 1.00 83.88 90 VAL A N 1
ATOM 685 C CA . VAL A 1 90 ? 11.507 -2.143 -6.501 1.00 83.88 90 VAL A CA 1
ATOM 686 C C . VAL A 1 90 ? 12.194 -3.500 -6.563 1.00 83.88 90 VAL A C 1
ATOM 688 O O . VAL A 1 90 ? 12.057 -4.224 -7.546 1.00 83.88 90 VAL A O 1
ATOM 691 N N . ALA A 1 91 ? 12.937 -3.845 -5.511 1.00 80.62 91 ALA A N 1
ATOM 692 C CA . ALA A 1 91 ? 13.515 -5.173 -5.362 1.00 80.62 91 ALA A CA 1
ATOM 693 C C . ALA A 1 91 ? 12.433 -6.190 -4.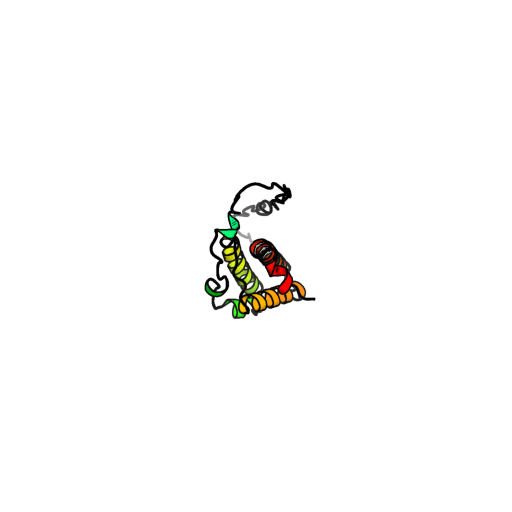969 1.00 80.62 91 ALA A C 1
ATOM 695 O O . ALA A 1 91 ? 11.656 -5.962 -4.041 1.00 80.62 91 ALA A O 1
ATOM 696 N N . MET A 1 92 ? 12.401 -7.338 -5.646 1.00 78.19 92 MET A N 1
ATOM 697 C CA . MET A 1 92 ? 11.533 -8.446 -5.258 1.00 78.19 92 MET A CA 1
ATOM 698 C C . MET A 1 92 ? 12.114 -9.145 -4.024 1.00 78.19 92 MET A C 1
ATOM 700 O O . MET A 1 92 ? 13.165 -9.778 -4.101 1.00 78.19 92 MET A O 1
ATOM 704 N N . SER A 1 93 ? 11.420 -9.050 -2.891 1.00 82.25 93 SER A N 1
ATOM 705 C CA . SER A 1 93 ? 11.759 -9.762 -1.655 1.00 82.25 93 SER A CA 1
ATOM 706 C C . SER A 1 93 ? 10.589 -10.647 -1.203 1.00 82.25 93 SER A C 1
ATOM 708 O O . SER A 1 93 ? 9.435 -10.283 -1.442 1.00 82.25 93 SER A O 1
ATOM 710 N N . PRO A 1 94 ? 10.835 -11.802 -0.551 1.00 82.38 94 PRO A N 1
ATOM 711 C CA . PRO A 1 94 ? 9.763 -12.656 -0.025 1.00 82.38 94 PRO A CA 1
ATOM 712 C C . PRO A 1 94 ? 8.812 -11.911 0.924 1.00 82.38 94 PRO A C 1
ATOM 714 O O . PRO A 1 94 ? 7.602 -12.122 0.898 1.00 82.38 94 PRO A O 1
ATOM 717 N N . GLU A 1 95 ? 9.348 -10.984 1.716 1.00 84.00 95 GLU A N 1
ATOM 718 C CA . GLU A 1 95 ? 8.577 -10.145 2.638 1.00 84.00 95 GLU A CA 1
ATOM 719 C C . GLU A 1 95 ? 7.662 -9.165 1.890 1.00 84.00 95 GLU A C 1
ATOM 721 O O . GLU A 1 95 ? 6.498 -9.002 2.257 1.00 84.00 95 GLU A O 1
ATOM 726 N N . LEU A 1 96 ? 8.117 -8.589 0.770 1.00 85.69 96 LEU A N 1
ATOM 727 C CA . LEU A 1 96 ? 7.262 -7.770 -0.092 1.00 85.69 96 LEU A CA 1
ATOM 728 C C . LEU A 1 96 ? 6.100 -8.576 -0.684 1.00 85.69 96 LEU A C 1
ATOM 730 O O . LEU A 1 96 ? 4.989 -8.057 -0.777 1.00 85.69 96 LEU A O 1
ATOM 734 N N . GLN A 1 97 ? 6.311 -9.849 -1.030 1.00 86.75 97 GLN A N 1
ATOM 735 C CA . GLN A 1 97 ? 5.222 -10.715 -1.504 1.00 86.75 97 GLN A CA 1
ATOM 736 C C . GLN A 1 97 ? 4.153 -10.927 -0.424 1.00 86.75 97 GLN A C 1
ATOM 738 O O . GLN A 1 97 ? 2.952 -10.925 -0.717 1.00 86.75 97 GLN A O 1
ATOM 743 N N . GLN A 1 98 ? 4.579 -11.063 0.834 1.00 88.00 98 GLN A N 1
ATOM 744 C CA . GLN A 1 98 ? 3.670 -11.162 1.971 1.00 88.00 98 GLN A CA 1
ATOM 745 C C . GLN A 1 98 ? 2.861 -9.870 2.145 1.00 88.00 98 GLN A C 1
ATOM 747 O O . GLN A 1 98 ? 1.644 -9.931 2.326 1.00 88.00 98 GLN A O 1
ATOM 752 N N . VAL A 1 99 ? 3.501 -8.706 2.004 1.00 88.69 99 VAL A N 1
ATOM 753 C CA . VAL A 1 99 ? 2.821 -7.403 2.045 1.00 88.69 99 VAL A CA 1
ATOM 754 C C . VAL A 1 99 ? 1.825 -7.251 0.892 1.00 88.69 99 VAL A C 1
ATOM 756 O O . VAL A 1 99 ? 0.689 -6.849 1.128 1.00 88.69 99 VAL A O 1
ATOM 759 N N . ILE A 1 100 ? 2.188 -7.624 -0.339 1.00 89.12 100 ILE A N 1
ATOM 760 C CA . ILE A 1 100 ? 1.279 -7.598 -1.502 1.00 89.12 100 ILE A CA 1
ATOM 761 C C . ILE A 1 100 ? 0.053 -8.485 -1.255 1.00 89.12 100 ILE A C 1
ATOM 763 O O . ILE A 1 100 ? -1.080 -8.094 -1.552 1.00 89.12 100 ILE A O 1
ATOM 767 N N . SER A 1 101 ? 0.257 -9.656 -0.651 1.00 89.25 101 SER A N 1
ATOM 768 C CA . SER A 1 101 ? -0.833 -10.553 -0.261 1.00 89.25 101 SER A CA 1
ATOM 769 C C . SER A 1 101 ? -1.734 -9.923 0.807 1.00 89.25 101 SER A C 1
ATOM 771 O O . SER A 1 101 ? -2.958 -10.027 0.722 1.00 89.25 101 SER A O 1
ATOM 773 N N . THR A 1 102 ? -1.158 -9.234 1.796 1.00 90.75 102 THR A N 1
ATOM 774 C CA . THR A 1 102 ? -1.911 -8.479 2.809 1.00 90.75 102 THR A CA 1
ATOM 775 C C . THR A 1 102 ? -2.717 -7.343 2.176 1.00 90.75 102 THR A C 1
ATOM 777 O O . THR A 1 102 ? -3.914 -7.243 2.430 1.00 90.75 102 THR A O 1
ATOM 780 N N . LEU A 1 103 ? -2.113 -6.543 1.293 1.00 91.25 103 LEU A N 1
ATOM 781 C CA . LEU A 1 103 ? -2.795 -5.475 0.554 1.00 91.25 103 LEU A CA 1
ATOM 782 C C . LEU A 1 103 ? -3.948 -6.022 -0.299 1.00 91.25 103 LEU A C 1
ATOM 784 O O . LEU A 1 103 ? -5.037 -5.457 -0.310 1.00 91.25 103 LEU A O 1
ATOM 788 N N . THR A 1 104 ? -3.760 -7.169 -0.950 1.00 90.88 104 THR A N 1
ATOM 789 C CA . THR A 1 104 ? -4.828 -7.824 -1.720 1.00 90.88 104 THR A CA 1
ATOM 790 C C . THR A 1 104 ? -6.004 -8.228 -0.823 1.00 90.88 104 THR A C 1
ATOM 792 O O . THR A 1 104 ? -7.158 -7.984 -1.170 1.00 90.88 104 THR A O 1
ATOM 795 N N . LYS A 1 105 ? -5.734 -8.765 0.375 1.00 91.06 105 LYS A N 1
ATOM 796 C CA . LYS A 1 105 ? -6.784 -9.084 1.361 1.00 91.06 105 LYS A CA 1
ATOM 797 C C . LYS A 1 105 ? -7.507 -7.836 1.863 1.00 91.06 105 LYS A C 1
ATOM 799 O O . LYS A 1 105 ? -8.722 -7.878 2.033 1.00 91.06 105 LYS A O 1
ATOM 804 N N . VAL A 1 106 ? -6.785 -6.740 2.099 1.00 91.06 106 VAL A N 1
ATOM 805 C CA . VAL A 1 106 ? -7.381 -5.448 2.477 1.00 91.06 106 VAL A CA 1
ATOM 806 C C . VAL A 1 106 ? -8.290 -4.951 1.356 1.00 91.06 106 VAL A C 1
ATOM 808 O O . VAL A 1 106 ? -9.422 -4.567 1.619 1.00 91.06 106 VAL A O 1
ATOM 811 N N . LEU A 1 107 ? -7.855 -5.043 0.099 1.00 91.56 107 LEU A N 1
ATOM 812 C CA . LEU A 1 107 ? -8.672 -4.655 -1.048 1.00 91.56 107 LEU A CA 1
ATOM 813 C C . LEU A 1 107 ? -9.961 -5.492 -1.173 1.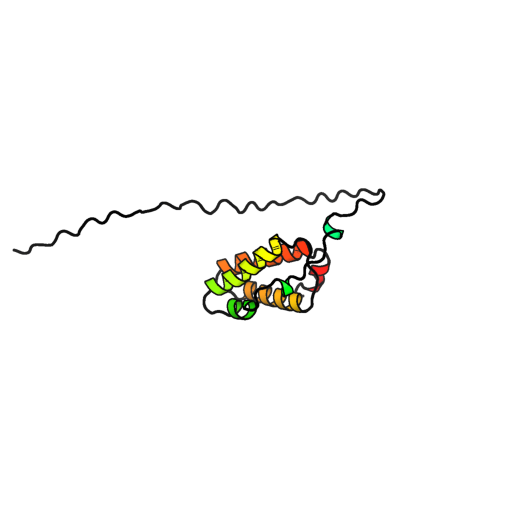00 91.56 107 LEU A C 1
ATOM 815 O O . LEU A 1 107 ? -10.993 -4.950 -1.557 1.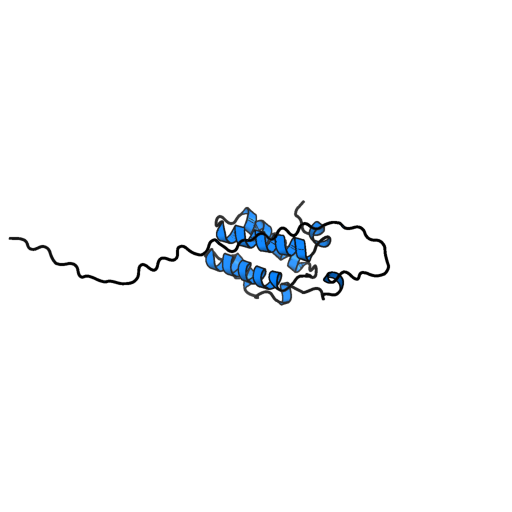00 91.56 107 LEU A O 1
ATOM 819 N N . GLU A 1 108 ? -9.917 -6.782 -0.828 1.00 92.00 108 GLU A N 1
ATOM 820 C CA . GLU A 1 108 ? -11.077 -7.685 -0.894 1.00 92.00 108 GLU A CA 1
ATOM 821 C C . GLU A 1 108 ? -12.031 -7.549 0.308 1.00 92.00 108 GLU A C 1
ATOM 823 O O . GLU A 1 108 ? -13.247 -7.657 0.153 1.00 92.00 108 GLU A O 1
ATOM 828 N N . LYS A 1 109 ? -11.494 -7.369 1.523 1.00 91.19 109 LYS A N 1
ATOM 829 C CA . LYS A 1 109 ? -12.263 -7.464 2.778 1.00 91.19 109 LYS A CA 1
ATOM 830 C C . LYS A 1 109 ? -12.531 -6.124 3.462 1.00 91.19 109 LYS A C 1
ATOM 832 O O . LYS A 1 109 ? -13.408 -6.075 4.326 1.00 91.19 109 LYS A O 1
ATOM 837 N N . ASP A 1 110 ? -11.790 -5.058 3.152 1.00 92.19 110 ASP A N 1
ATOM 838 C CA . ASP A 1 110 ? -11.985 -3.769 3.819 1.00 92.19 110 ASP A CA 1
ATOM 839 C C . ASP A 1 110 ? -13.267 -3.094 3.320 1.00 92.19 110 ASP A C 1
ATOM 841 O O . ASP A 1 110 ? -13.447 -2.807 2.138 1.00 92.19 110 ASP A O 1
ATOM 845 N N . VAL A 1 111 ? -14.177 -2.839 4.257 1.00 92.62 111 VAL A N 1
ATOM 846 C CA . VAL A 1 111 ? -15.484 -2.222 3.996 1.00 92.62 111 VAL A CA 1
ATOM 847 C C . VAL A 1 111 ? -15.343 -0.735 3.639 1.00 92.62 111 VAL A C 1
ATOM 849 O O . VAL A 1 111 ? -16.252 -0.149 3.052 1.00 92.62 111 VAL A O 1
ATOM 852 N N . ASN A 1 112 ? -14.226 -0.090 3.994 1.00 93.88 112 ASN A N 1
ATOM 853 C CA . ASN A 1 112 ? -14.033 1.335 3.751 1.00 93.88 112 ASN A CA 1
ATOM 854 C C . ASN A 1 112 ? -13.344 1.604 2.404 1.00 93.88 112 ASN A C 1
ATOM 856 O O . ASN A 1 112 ? -12.133 1.433 2.263 1.00 93.88 112 ASN A O 1
ATOM 860 N N . ILE A 1 113 ? -14.101 2.163 1.452 1.00 93.31 113 ILE A N 1
ATOM 861 C CA . ILE A 1 113 ? -13.612 2.504 0.107 1.00 93.31 113 ILE A CA 1
ATOM 862 C C . ILE A 1 113 ? -12.402 3.450 0.102 1.00 93.31 113 ILE A C 1
ATOM 864 O O . ILE A 1 113 ? -11.576 3.392 -0.808 1.00 93.31 113 ILE A O 1
ATOM 868 N N . ASN A 1 114 ? -12.245 4.298 1.122 1.00 92.56 114 ASN A N 1
ATOM 869 C CA . ASN A 1 114 ? -11.097 5.196 1.208 1.00 92.56 114 ASN A CA 1
ATOM 870 C C . ASN A 1 114 ? -9.799 4.411 1.414 1.00 92.56 114 ASN A C 1
ATOM 872 O O . ASN A 1 114 ? -8.792 4.761 0.811 1.00 92.56 114 ASN A O 1
ATOM 876 N N . VAL A 1 115 ? -9.823 3.333 2.204 1.00 92.31 115 VAL A N 1
ATOM 877 C CA . VAL A 1 115 ? -8.663 2.445 2.390 1.00 92.31 115 VAL A CA 1
ATOM 878 C C . VAL A 1 115 ? -8.431 1.633 1.114 1.00 92.31 115 VAL A C 1
ATOM 880 O O . VAL A 1 115 ? -7.323 1.629 0.576 1.00 92.31 115 VAL A O 1
ATOM 883 N N . SER A 1 116 ? -9.490 1.031 0.566 1.00 93.69 116 SER A N 1
ATOM 884 C CA . SER A 1 116 ? -9.425 0.204 -0.646 1.00 93.69 116 SER A CA 1
ATOM 885 C C . SER A 1 116 ? -8.897 0.980 -1.860 1.00 93.69 116 SER A C 1
ATOM 887 O O . SER A 1 116 ? -8.075 0.468 -2.618 1.00 93.69 116 SER A O 1
ATOM 889 N N . SER A 1 117 ? -9.295 2.247 -2.025 1.00 94.06 117 SER A N 1
ATOM 890 C CA . SER A 1 117 ? -8.840 3.090 -3.138 1.00 94.06 117 SER A CA 1
ATOM 891 C C . SER A 1 117 ? -7.346 3.420 -3.077 1.00 94.06 117 SER A C 1
ATOM 893 O O . SER A 1 117 ? -6.682 3.430 -4.114 1.00 94.06 117 SER A O 1
ATOM 895 N N . VAL A 1 118 ? -6.792 3.669 -1.885 1.00 94.00 118 VAL A N 1
ATOM 896 C CA . VAL A 1 118 ? -5.349 3.900 -1.710 1.00 94.00 118 VAL A CA 1
ATOM 897 C C . VAL A 1 118 ? -4.590 2.590 -1.910 1.00 94.00 118 VAL A C 1
ATOM 899 O O . VAL A 1 118 ? -3.584 2.564 -2.613 1.00 94.00 118 VAL A O 1
ATOM 902 N N . CYS A 1 119 ? -5.119 1.480 -1.395 1.00 93.94 119 CYS A N 1
ATOM 903 C CA . CYS A 1 119 ? -4.530 0.154 -1.566 1.00 93.94 119 CYS A CA 1
ATOM 904 C C . CYS A 1 119 ? -4.396 -0.234 -3.046 1.00 93.94 119 CYS A C 1
ATOM 906 O O . CYS A 1 119 ? -3.336 -0.684 -3.483 1.00 93.94 119 CYS A O 1
ATOM 908 N N . ALA A 1 120 ? -5.432 0.024 -3.848 1.00 93.38 120 ALA A N 1
ATOM 909 C CA . ALA A 1 120 ? -5.388 -0.190 -5.291 1.00 93.38 120 ALA A CA 1
ATOM 910 C C . ALA A 1 120 ? -4.298 0.654 -5.980 1.00 93.38 120 ALA A C 1
ATOM 912 O O . ALA A 1 120 ? -3.614 0.162 -6.878 1.00 93.38 120 ALA A O 1
ATOM 913 N N . LYS A 1 121 ? -4.082 1.903 -5.541 1.00 93.06 121 LYS A N 1
ATOM 914 C CA . LYS A 1 121 ? -3.010 2.767 -6.072 1.00 93.06 121 LYS A CA 1
ATOM 915 C C . LYS A 1 121 ? -1.626 2.214 -5.747 1.00 93.06 121 LYS A C 1
ATOM 917 O O . LYS A 1 121 ? -0.771 2.199 -6.629 1.00 93.06 121 LYS A O 1
ATOM 922 N N . VAL A 1 122 ? -1.418 1.725 -4.523 1.00 92.69 122 VAL A N 1
ATOM 923 C CA . VAL A 1 122 ? -0.153 1.088 -4.119 1.00 92.69 122 VAL A CA 1
ATOM 924 C C . VAL A 1 122 ? 0.131 -0.135 -4.990 1.00 92.69 122 VAL A C 1
ATOM 926 O O . VAL A 1 122 ? 1.219 -0.243 -5.551 1.00 92.69 122 VAL A O 1
ATOM 929 N N . LEU A 1 123 ? -0.860 -1.011 -5.182 1.00 90.56 123 LEU A N 1
ATOM 930 C CA . LEU A 1 123 ? -0.725 -2.194 -6.037 1.00 90.56 123 LEU A CA 1
ATOM 931 C C . LEU A 1 123 ? -0.433 -1.827 -7.503 1.00 90.56 123 LEU A C 1
ATOM 933 O O . LEU A 1 123 ? 0.430 -2.441 -8.126 1.00 90.56 123 LEU A O 1
ATOM 937 N N . ALA A 1 124 ? -1.077 -0.791 -8.047 1.00 90.62 124 ALA A N 1
ATOM 938 C CA . ALA A 1 124 ? -0.810 -0.314 -9.407 1.00 90.62 124 ALA A CA 1
ATOM 939 C C . ALA A 1 124 ? 0.614 0.254 -9.571 1.00 90.62 124 ALA A C 1
ATOM 941 O O . ALA A 1 124 ? 1.271 0.022 -10.593 1.00 90.62 124 ALA A O 1
ATOM 942 N N . LYS A 1 125 ? 1.119 0.973 -8.559 1.00 90.00 125 LYS A N 1
ATOM 943 C CA . LYS A 1 125 ? 2.502 1.468 -8.545 1.00 90.00 125 LYS A CA 1
ATOM 944 C C . LYS A 1 125 ? 3.507 0.324 -8.440 1.00 90.00 125 LYS A C 1
ATOM 946 O O . LYS A 1 125 ? 4.475 0.339 -9.191 1.00 90.00 125 LYS A O 1
ATOM 951 N N . LEU A 1 126 ? 3.237 -0.681 -7.607 1.00 87.81 126 LEU A N 1
ATOM 952 C CA . LEU A 1 126 ? 4.050 -1.899 -7.508 1.00 87.81 126 LEU A CA 1
ATOM 953 C C . LEU A 1 126 ? 4.112 -2.660 -8.837 1.00 87.81 126 LEU A C 1
ATOM 955 O O . LEU A 1 126 ? 5.190 -3.044 -9.281 1.00 87.81 126 LEU A O 1
ATOM 959 N N . ALA A 1 127 ? 2.977 -2.820 -9.518 1.00 86.75 127 ALA A N 1
ATOM 960 C CA . ALA A 1 127 ? 2.946 -3.461 -10.831 1.00 86.75 127 ALA A CA 1
ATOM 961 C C . ALA A 1 127 ? 3.799 -2.694 -11.859 1.00 86.75 127 ALA A C 1
ATOM 963 O O . ALA A 1 127 ? 4.565 -3.293 -12.611 1.00 86.75 127 ALA A O 1
ATOM 964 N N . THR A 1 128 ? 3.725 -1.360 -11.850 1.00 86.25 128 THR A N 1
ATOM 965 C CA . THR A 1 128 ? 4.536 -0.510 -12.738 1.00 86.25 128 THR A CA 1
ATOM 966 C C . THR A 1 128 ? 6.030 -0.564 -12.397 1.00 86.25 128 THR A C 1
ATOM 968 O O . THR A 1 128 ? 6.862 -0.568 -13.303 1.00 86.25 128 THR A O 1
ATOM 971 N N . SER A 1 129 ? 6.380 -0.609 -11.107 1.00 84.50 129 SER A N 1
ATOM 972 C CA . SER A 1 129 ? 7.770 -0.577 -10.643 1.00 84.50 129 SER A CA 1
ATOM 973 C C . SER A 1 129 ? 8.485 -1.924 -10.724 1.00 84.50 129 SER A C 1
ATOM 975 O O . SER A 1 129 ? 9.709 -1.928 -10.785 1.00 84.50 129 SER A O 1
ATOM 977 N N . MET A 1 130 ? 7.754 -3.045 -10.739 1.00 81.12 130 MET A N 1
ATOM 978 C CA . MET A 1 130 ? 8.299 -4.407 -10.877 1.00 81.12 130 MET A CA 1
ATOM 979 C C . MET A 1 130 ? 8.177 -4.968 -12.305 1.00 81.12 130 MET A C 1
ATOM 981 O O . MET A 1 130 ? 8.877 -5.916 -12.655 1.00 81.12 130 MET A O 1
ATOM 985 N N . ARG A 1 131 ? 7.305 -4.396 -13.148 1.00 80.12 131 ARG A N 1
ATOM 986 C CA . ARG A 1 131 ? 7.062 -4.805 -14.545 1.00 80.12 131 ARG A CA 1
ATOM 987 C C . ARG A 1 131 ? 6.813 -6.318 -14.682 1.00 80.12 131 ARG A C 1
ATOM 989 O O . ARG A 1 131 ? 5.723 -6.790 -14.375 1.00 80.12 131 ARG A O 1
ATOM 996 N N . THR A 1 132 ? 7.803 -7.081 -15.146 1.00 76.50 132 THR A N 1
ATOM 997 C CA . THR A 1 132 ? 7.703 -8.528 -15.403 1.00 76.50 132 THR A CA 1
ATOM 998 C C . THR A 1 132 ? 7.686 -9.366 -14.129 1.00 76.50 132 THR A C 1
ATOM 1000 O O . THR A 1 132 ? 7.059 -10.424 -14.108 1.00 76.50 132 THR A O 1
ATOM 1003 N N . ASP A 1 133 ? 8.314 -8.887 -13.055 1.00 75.00 133 ASP A N 1
ATOM 1004 C CA . ASP A 1 133 ? 8.463 -9.643 -11.805 1.00 75.00 133 ASP A CA 1
ATOM 1005 C C . ASP A 1 133 ? 7.154 -9.695 -11.003 1.00 75.00 133 ASP A C 1
ATOM 1007 O O . ASP A 1 133 ? 6.943 -10.583 -10.174 1.00 75.00 133 ASP A O 1
ATOM 1011 N N . PHE A 1 134 ? 6.216 -8.788 -11.301 1.00 79.19 134 PHE A N 1
ATOM 1012 C CA . PHE A 1 134 ? 4.903 -8.765 -10.665 1.00 79.19 134 PHE A CA 1
ATOM 1013 C C . PHE A 1 134 ? 4.052 -9.999 -11.017 1.00 79.19 134 PHE A C 1
ATOM 1015 O O . PHE A 1 134 ? 3.215 -10.422 -10.225 1.00 79.19 134 PHE A O 1
ATOM 1022 N N . ALA A 1 135 ? 4.285 -10.640 -12.168 1.00 77.19 135 ALA A N 1
ATOM 1023 C CA . ALA A 1 135 ? 3.514 -11.815 -12.586 1.00 77.19 135 ALA A CA 1
ATOM 1024 C C . ALA A 1 135 ? 3.619 -12.996 -11.598 1.00 77.19 135 ALA A C 1
ATOM 1026 O O . ALA A 1 135 ? 2.708 -13.818 -11.522 1.00 77.19 135 ALA A O 1
ATOM 1027 N N . ALA A 1 136 ? 4.703 -13.074 -10.820 1.00 76.38 136 ALA A N 1
ATOM 1028 C CA . ALA A 1 136 ? 4.906 -14.123 -9.823 1.00 76.38 136 ALA A CA 1
ATOM 1029 C C . ALA A 1 136 ? 4.101 -13.911 -8.526 1.00 76.38 136 ALA A C 1
ATOM 1031 O O . ALA A 1 136 ? 3.882 -14.872 -7.792 1.00 76.38 136 ALA A O 1
ATOM 1032 N N . VAL A 1 137 ? 3.671 -12.676 -8.245 1.00 75.69 137 VAL A N 1
ATOM 1033 C CA . VAL A 1 137 ? 2.969 -12.294 -7.005 1.00 75.69 137 VAL A CA 1
ATOM 1034 C C . VAL A 1 137 ? 1.456 -12.190 -7.162 1.00 75.69 137 VAL A C 1
ATOM 1036 O O . VAL A 1 137 ? 0.748 -12.071 -6.163 1.00 75.69 137 VAL A O 1
ATOM 1039 N N . VAL A 1 138 ? 0.943 -12.252 -8.392 1.00 70.31 138 VAL A N 1
ATOM 1040 C CA . VAL A 1 138 ? -0.500 -12.237 -8.644 1.00 70.31 138 VAL A CA 1
ATOM 1041 C C . VAL A 1 138 ? -1.115 -13.552 -8.140 1.00 70.31 138 VAL A C 1
ATOM 1043 O O . VAL A 1 138 ? -0.672 -14.624 -8.567 1.00 70.31 138 VAL A O 1
ATOM 1046 N N . PRO A 1 139 ? -2.127 -13.500 -7.249 1.00 66.38 139 PRO A N 1
ATOM 1047 C CA . PRO A 1 139 ? -2.868 -14.689 -6.841 1.00 66.38 139 PRO A CA 1
ATOM 1048 C C . PRO A 1 139 ? -3.450 -15.390 -8.075 1.00 66.38 139 PRO A C 1
ATOM 1050 O O . PRO A 1 139 ? -4.034 -14.729 -8.934 1.00 66.38 139 PRO A O 1
ATOM 1053 N N . LYS A 1 140 ? -3.258 -16.708 -8.168 1.00 58.56 140 LYS A N 1
ATOM 1054 C CA . LYS A 1 140 ? -3.808 -17.542 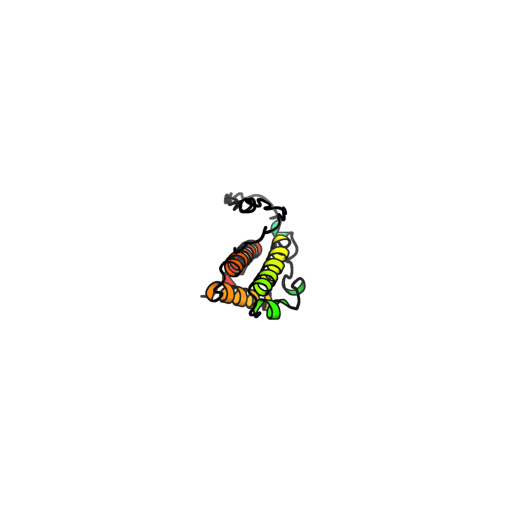-9.247 1.00 58.56 140 LYS A CA 1
ATOM 1055 C C . LYS A 1 140 ? -5.232 -17.982 -8.950 1.00 58.56 140 LYS A C 1
ATOM 1057 O O . LYS A 1 140 ? -5.510 -18.263 -7.763 1.00 58.56 140 LYS A O 1
#

Foldseek 3Di:
DDDDDDDDDDDDDPDDPPDDPPPPPPPPPPPPPDDDDDPDPPDVLVVDDADALVVVADPCLVVQCPDPDVVSVQVSLVSSLVSLVVGLAHDDDPVVLVVLVSLVCCLVPPPDVSNNVSSVSSLVSVCRRHVPNCVVSDDD

Secondary structure (DSSP, 8-state):
----PPPPP----------------------------STT---HHHHSPPB-STTTS-TTHHHHHT-SSHHHHHHHHHHHHHHHHT-SSB---HHHHHHHHHHHHHHHH---HHHHHHHHHHHHHHHHHHTTGGGGTS--

InterPro domains:
  IPR011989 Armadillo-like helical [G3DSA:1.25.10.10] (44-140)
  IPR016024 Armadillo-type fold [SSF48371] (50-135)
  IPR045110 XMAP215 [PTHR12609] (17-137)

Sequence (140 aa):
MATRPQRANCDNAAGDSADAISQFAFKAESVTASVSSGPQDIDPWTLLDPTDVIGKMRKDFDELIASKKWQERKEAVDSMLSIMENSPRVAMSPELQQVISTLTKVLEKDVNINVSSVCAKVLAKLATSMRTDFAAVVPK

pLDDT: mean 73.88, std 19.21, range [33.69, 94.12]

Organism: NCBI:txid51022